Protein AF-A0A5K1K3D0-F1 (afdb_monomer_lite)

Radius of gyration: 15.55 Å; chains: 1; bounding box: 29×28×41 Å

Sequence (56 aa):
MAAVAHIPKATKALVLRKRKSTSVLHDAVIEDRPLPQLQSGQILVRIHAAAFNHRD

Organism: NCBI:txid34458

InterPro domains:
  IPR011032 GroES-like superfamily [SSF50129] (6-56)

pLDDT: mean 84.26, std 15.37, range [38.72, 97.06]

Structure (mmCIF, N/CA/C/O backbone):
data_AF-A0A5K1K3D0-F1
#
_entry.id   AF-A0A5K1K3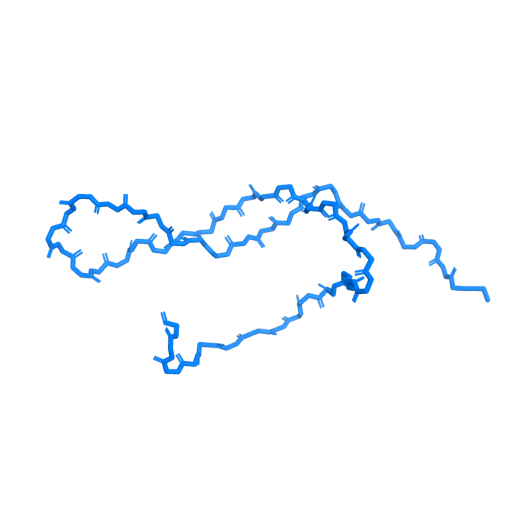D0-F1
#
loop_
_atom_site.group_PDB
_atom_site.id
_atom_site.type_symbol
_atom_site.label_atom_id
_atom_site.label_alt_id
_atom_site.label_comp_id
_atom_site.label_asym_id
_atom_site.label_entity_id
_atom_site.label_seq_id
_atom_site.pdbx_PDB_ins_code
_atom_site.Cartn_x
_atom_site.Cartn_y
_atom_site.Cartn_z
_atom_site.occupancy
_atom_site.B_iso_or_equiv
_atom_site.auth_seq_id
_atom_site.auth_comp_id
_atom_site.auth_asym_id
_atom_site.auth_atom_id
_atom_site.pdbx_PDB_model_num
ATOM 1 N N . MET A 1 1 ? -12.782 -12.611 22.047 1.00 38.72 1 MET A N 1
ATOM 2 C CA . MET A 1 1 ? -11.630 -11.761 22.414 1.00 38.72 1 MET A CA 1
ATOM 3 C C . MET A 1 1 ? -10.626 -11.852 21.279 1.00 38.72 1 MET A C 1
ATOM 5 O O . MET A 1 1 ? -9.994 -12.891 21.141 1.00 38.72 1 MET A O 1
ATOM 9 N N . ALA A 1 2 ? -10.576 -10.858 20.388 1.00 51.69 2 ALA A N 1
ATOM 10 C CA . ALA A 1 2 ? -9.575 -10.851 19.322 1.00 51.69 2 ALA A CA 1
ATOM 11 C C . ALA A 1 2 ? -8.185 -10.746 19.964 1.00 51.69 2 ALA A C 1
ATOM 13 O O . ALA A 1 2 ? -7.998 -9.947 20.882 1.00 51.69 2 ALA A O 1
ATOM 14 N N . ALA A 1 3 ? -7.239 -11.578 19.525 1.00 56.28 3 ALA A N 1
ATOM 15 C CA . ALA A 1 3 ? -5.855 -11.478 19.965 1.00 56.28 3 ALA A CA 1
ATOM 16 C C . ALA A 1 3 ? -5.360 -10.042 19.741 1.00 56.28 3 ALA A C 1
ATOM 18 O O . ALA A 1 3 ? -5.609 -9.463 18.681 1.00 56.28 3 ALA A O 1
ATOM 19 N N . VAL A 1 4 ? -4.682 -9.464 20.736 1.00 62.38 4 VAL A N 1
ATOM 20 C CA . VAL A 1 4 ? -4.052 -8.146 20.600 1.00 62.38 4 VAL A CA 1
ATOM 21 C C . VAL A 1 4 ? -2.936 -8.293 19.570 1.00 62.38 4 VAL A C 1
ATOM 23 O O . VAL A 1 4 ? -1.841 -8.758 19.877 1.00 62.38 4 VAL A O 1
ATOM 26 N N . ALA A 1 5 ? -3.245 -7.985 18.313 1.00 73.31 5 ALA A N 1
ATOM 27 C CA . ALA A 1 5 ? -2.282 -8.061 17.233 1.00 73.31 5 ALA A CA 1
ATOM 28 C C . ALA A 1 5 ? -1.199 -7.006 17.476 1.00 73.31 5 ALA A C 1
ATOM 30 O O . ALA A 1 5 ? -1.499 -5.824 17.645 1.00 73.31 5 ALA A O 1
ATOM 31 N N . HIS A 1 6 ? 0.064 -7.427 17.499 1.00 84.50 6 HIS A N 1
ATOM 32 C CA . HIS A 1 6 ? 1.181 -6.493 17.514 1.00 84.50 6 HIS A CA 1
ATOM 33 C C . HIS A 1 6 ? 1.165 -5.685 16.210 1.00 84.50 6 HIS A C 1
ATOM 35 O O . HIS A 1 6 ? 1.402 -6.235 15.133 1.00 84.50 6 HIS A O 1
ATOM 41 N N . ILE A 1 7 ? 0.854 -4.391 16.304 1.00 89.19 7 ILE A N 1
ATOM 42 C CA . ILE A 1 7 ? 0.856 -3.489 15.151 1.00 89.19 7 ILE A CA 1
ATOM 43 C C . ILE A 1 7 ? 2.289 -2.971 14.955 1.00 89.19 7 ILE A C 1
ATOM 45 O O . ILE A 1 7 ? 2.826 -2.331 15.865 1.00 89.19 7 ILE A O 1
ATOM 49 N N . PRO A 1 8 ? 2.930 -3.230 13.799 1.00 91.94 8 PRO A N 1
ATOM 50 C CA . PRO A 1 8 ? 4.276 -2.739 13.537 1.00 91.94 8 PRO A CA 1
ATOM 51 C C . PRO A 1 8 ? 4.282 -1.210 13.425 1.00 91.94 8 PRO A C 1
ATOM 53 O O . PRO A 1 8 ? 3.304 -0.602 13.012 1.00 91.94 8 PRO A O 1
ATOM 56 N N . LYS A 1 9 ? 5.403 -0.564 13.758 1.00 92.88 9 LYS A N 1
ATOM 57 C CA . LYS A 1 9 ? 5.527 0.906 13.667 1.00 92.88 9 LYS A CA 1
ATOM 58 C C . LYS A 1 9 ? 5.792 1.406 12.242 1.00 92.88 9 LYS A C 1
ATOM 60 O O . LYS A 1 9 ? 5.590 2.584 11.958 1.00 92.88 9 LYS A O 1
ATOM 65 N N . ALA A 1 10 ? 6.255 0.522 11.361 1.00 95.69 10 ALA A N 1
ATOM 66 C CA . ALA A 1 10 ? 6.593 0.821 9.977 1.00 95.69 10 ALA A CA 1
ATOM 67 C C . ALA A 1 10 ? 6.220 -0.347 9.056 1.00 95.69 10 ALA A C 1
ATOM 69 O O . ALA A 1 10 ? 6.047 -1.480 9.505 1.00 95.69 10 ALA A O 1
ATOM 70 N N . THR A 1 11 ? 6.108 -0.057 7.765 1.00 96.06 11 THR A N 1
ATOM 71 C CA . THR A 1 11 ? 5.832 -1.023 6.700 1.00 96.06 11 THR A CA 1
ATOM 72 C C . THR A 1 11 ? 6.693 -0.721 5.484 1.00 96.06 11 THR A C 1
ATOM 74 O O . THR A 1 11 ? 7.064 0.430 5.256 1.00 96.06 11 THR A O 1
ATOM 77 N N . LYS A 1 12 ? 6.952 -1.736 4.660 1.00 96.62 12 LYS A N 1
ATOM 78 C CA . LYS A 1 12 ? 7.504 -1.520 3.322 1.00 96.62 12 LYS A CA 1
ATOM 79 C C . LYS A 1 12 ? 6.410 -0.987 2.407 1.00 96.62 12 LYS A C 1
ATOM 81 O O . LYS A 1 12 ? 5.288 -1.492 2.428 1.00 96.62 12 LYS A O 1
ATOM 86 N N . ALA A 1 13 ? 6.737 0.025 1.617 1.00 95.00 13 ALA A N 1
ATOM 87 C CA . ALA A 1 13 ? 5.835 0.637 0.655 1.00 95.00 13 ALA A CA 1
ATOM 88 C C . ALA A 1 13 ? 6.553 0.870 -0.677 1.00 95.00 13 ALA A C 1
ATOM 90 O O . ALA A 1 13 ? 7.722 1.255 -0.690 1.00 95.00 13 ALA A O 1
ATOM 91 N N . LEU A 1 14 ? 5.836 0.668 -1.784 1.00 93.19 14 LEU A N 1
ATOM 92 C CA . LEU A 1 14 ? 6.259 1.118 -3.106 1.00 93.19 14 LEU A CA 1
ATOM 93 C C . LEU A 1 14 ? 5.947 2.614 -3.224 1.00 93.19 14 LEU A C 1
ATOM 95 O O . LEU A 1 14 ? 4.795 3.021 -3.091 1.00 93.19 14 LEU A O 1
ATOM 99 N N . VAL A 1 15 ? 6.974 3.434 -3.423 1.00 91.31 15 VAL A N 1
ATOM 100 C CA . VAL A 1 15 ? 6.874 4.896 -3.444 1.00 91.31 15 VAL A CA 1
ATOM 101 C C . VAL A 1 15 ? 7.440 5.424 -4.752 1.00 91.31 15 VAL A C 1
ATOM 103 O O . VAL A 1 15 ? 8.533 5.038 -5.157 1.00 91.31 15 VAL A O 1
ATOM 106 N N . LEU A 1 16 ? 6.719 6.350 -5.384 1.00 87.06 16 LEU A N 1
ATOM 107 C CA . LEU A 1 16 ? 7.206 7.095 -6.539 1.00 87.06 16 LEU A CA 1
ATOM 108 C C . LEU A 1 16 ? 7.993 8.327 -6.072 1.00 87.06 16 LEU A C 1
ATOM 110 O O . LEU A 1 16 ? 7.448 9.203 -5.393 1.00 87.06 16 LEU A O 1
ATOM 114 N N . ARG A 1 17 ? 9.277 8.416 -6.428 1.00 82.56 17 ARG A N 1
ATOM 115 C CA . ARG A 1 17 ? 10.111 9.592 -6.140 1.00 82.56 17 ARG A CA 1
ATOM 116 C C . ARG A 1 17 ? 10.061 10.571 -7.304 1.00 82.56 17 ARG A C 1
ATOM 118 O O . ARG A 1 17 ? 10.301 10.202 -8.440 1.00 82.56 17 ARG A O 1
ATOM 125 N N . LYS A 1 18 ? 9.844 11.855 -7.031 1.00 72.44 18 LYS A N 1
ATOM 126 C CA . LYS A 1 18 ? 9.894 12.884 -8.077 1.00 72.44 18 LYS A CA 1
ATOM 127 C C . LYS A 1 18 ? 11.353 13.142 -8.490 1.00 72.44 18 LYS A C 1
ATOM 129 O O . LYS A 1 18 ? 12.067 13.826 -7.755 1.00 72.44 18 LYS A O 1
ATOM 134 N N . ARG A 1 19 ? 11.818 12.625 -9.636 1.00 67.38 19 ARG A N 1
ATOM 135 C CA . ARG A 1 19 ? 13.109 13.029 -10.234 1.00 67.38 19 ARG A CA 1
ATOM 136 C C . ARG A 1 19 ? 12.934 14.179 -11.236 1.00 67.38 19 ARG A C 1
ATOM 138 O O . ARG A 1 19 ? 11.876 14.366 -11.820 1.00 67.38 19 ARG A O 1
ATOM 145 N N . LYS A 1 20 ? 14.002 14.963 -11.443 1.00 61.53 20 LYS A N 1
ATOM 146 C CA . LYS A 1 20 ? 14.115 16.001 -12.498 1.00 61.53 20 LYS A CA 1
ATOM 147 C C . LYS A 1 20 ? 14.525 15.428 -13.874 1.00 61.53 20 LYS A C 1
ATOM 149 O O . LYS A 1 20 ? 14.848 16.190 -14.776 1.00 61.53 20 LYS A O 1
ATOM 154 N N . SER A 1 21 ? 14.601 14.105 -14.011 1.00 59.66 21 SER A N 1
ATOM 155 C CA . SER A 1 21 ? 15.185 13.422 -15.172 1.00 59.66 21 SER A CA 1
ATOM 156 C C . SER A 1 21 ? 14.143 13.189 -16.269 1.00 59.66 21 SER A C 1
ATOM 158 O O . SER A 1 21 ? 13.007 12.840 -15.977 1.00 59.66 21 SER A O 1
ATOM 160 N N . THR A 1 22 ? 14.554 13.336 -17.528 1.00 57.56 22 THR A N 1
ATOM 161 C CA . THR A 1 22 ? 13.760 13.078 -18.742 1.00 57.56 22 THR A CA 1
ATOM 162 C C . THR A 1 22 ? 13.600 11.590 -19.082 1.00 57.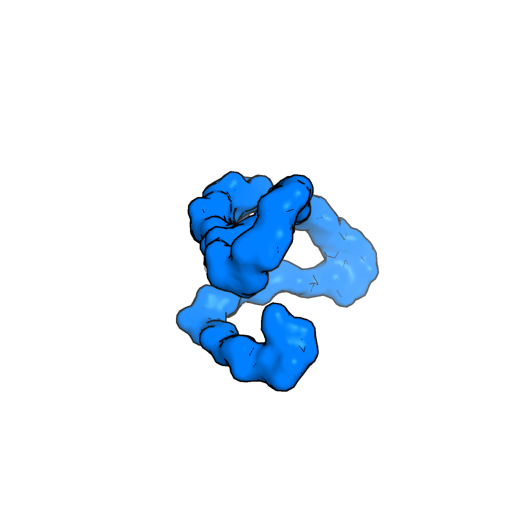56 22 THR A C 1
ATOM 164 O O . THR A 1 22 ? 12.901 11.256 -20.035 1.00 57.56 22 THR A O 1
ATOM 167 N N . SER A 1 23 ? 14.237 10.685 -18.331 1.00 58.41 23 SER A N 1
ATOM 168 C CA . SER A 1 23 ? 14.082 9.238 -18.513 1.00 58.41 23 SER A CA 1
ATOM 169 C C . SER A 1 23 ? 12.840 8.720 -17.783 1.00 58.41 23 SER A C 1
ATOM 171 O O . SER A 1 23 ? 12.737 8.847 -16.567 1.00 58.41 23 SER A O 1
ATOM 173 N N . VAL A 1 24 ? 11.918 8.123 -18.543 1.00 54.91 24 VAL A N 1
ATOM 174 C CA . VAL A 1 24 ? 10.571 7.659 -18.138 1.00 54.91 24 VAL A CA 1
ATOM 175 C C . VAL A 1 24 ? 10.605 6.357 -17.313 1.00 54.91 24 VAL A C 1
ATOM 177 O O . VAL A 1 24 ? 9.580 5.860 -16.856 1.00 54.91 24 VAL A O 1
ATOM 180 N N . LEU A 1 25 ? 11.787 5.780 -17.099 1.00 54.41 25 LEU A N 1
ATOM 181 C CA . LEU A 1 25 ? 11.947 4.454 -16.513 1.00 54.41 25 LEU A CA 1
ATOM 182 C C . LEU A 1 25 ? 12.386 4.527 -15.039 1.00 54.41 25 LEU A C 1
ATOM 184 O O . LEU A 1 25 ? 13.518 4.887 -14.725 1.00 54.41 25 LEU A O 1
ATOM 188 N N . HIS A 1 26 ? 11.477 4.075 -14.168 1.00 63.19 26 HIS A N 1
ATOM 189 C CA . HIS A 1 26 ? 11.727 3.552 -12.814 1.00 63.19 26 HIS A CA 1
ATOM 190 C C . HIS A 1 26 ? 12.084 4.557 -11.707 1.00 63.19 26 HIS A C 1
ATOM 192 O O . HIS A 1 26 ? 13.113 4.447 -11.040 1.00 63.19 26 HIS A O 1
ATOM 198 N N . ASP A 1 27 ? 11.156 5.463 -11.415 1.00 79.31 27 ASP A N 1
ATOM 199 C CA . ASP A 1 27 ? 11.196 6.291 -10.201 1.00 79.31 27 ASP A CA 1
ATOM 200 C C . ASP A 1 27 ? 10.544 5.616 -8.973 1.00 79.31 27 ASP A C 1
ATOM 202 O O . ASP A 1 27 ? 10.528 6.184 -7.875 1.00 79.31 27 ASP A O 1
ATOM 206 N N . ALA A 1 28 ? 9.995 4.409 -9.148 1.00 87.06 28 ALA A N 1
ATOM 207 C CA . ALA A 1 28 ? 9.375 3.633 -8.083 1.00 87.06 28 ALA A CA 1
ATOM 208 C C . ALA A 1 28 ? 10.426 2.847 -7.285 1.00 87.06 28 ALA A C 1
ATOM 210 O O . ALA A 1 28 ? 11.237 2.113 -7.849 1.00 87.06 28 ALA A O 1
ATOM 211 N N . VAL A 1 29 ? 10.399 2.983 -5.962 1.00 89.75 29 VAL A N 1
ATOM 212 C CA . VAL A 1 29 ? 11.325 2.322 -5.033 1.00 89.75 29 VAL A CA 1
ATOM 213 C C . VAL A 1 29 ? 10.570 1.693 -3.868 1.00 89.75 29 VAL A C 1
ATOM 215 O O . VAL A 1 29 ? 9.487 2.150 -3.509 1.00 89.75 29 VAL A O 1
ATOM 218 N N . ILE A 1 30 ? 11.147 0.662 -3.251 1.00 93.12 30 ILE A N 1
ATOM 219 C CA . ILE A 1 30 ? 10.643 0.118 -1.986 1.00 93.12 30 ILE A CA 1
ATOM 220 C C . ILE A 1 30 ? 11.329 0.842 -0.829 1.00 93.12 30 ILE A C 1
ATOM 222 O O . ILE A 1 30 ? 12.556 0.861 -0.747 1.00 93.12 30 ILE A O 1
ATOM 226 N N . GLU A 1 31 ? 10.542 1.406 0.081 1.00 94.62 31 GLU A N 1
ATOM 227 C CA . GLU A 1 31 ? 11.024 2.102 1.276 1.00 94.62 31 GLU A CA 1
ATOM 228 C C . GLU A 1 31 ? 10.302 1.614 2.529 1.00 94.62 31 GLU A C 1
ATOM 230 O O . GLU A 1 31 ? 9.111 1.306 2.485 1.00 94.62 31 GLU A O 1
ATOM 235 N N . ASP A 1 32 ? 11.001 1.601 3.664 1.00 96.62 32 ASP A N 1
ATOM 236 C CA . ASP A 1 32 ? 10.357 1.491 4.971 1.00 96.62 32 ASP A CA 1
ATOM 237 C C . ASP A 1 32 ? 9.740 2.848 5.350 1.00 96.62 32 ASP A C 1
ATOM 239 O O . ASP A 1 32 ? 10.414 3.880 5.382 1.00 96.62 32 ASP A O 1
ATOM 243 N N . ARG A 1 33 ? 8.434 2.859 5.622 1.00 94.94 33 ARG A N 1
ATOM 244 C CA . ARG A 1 33 ? 7.646 4.056 5.940 1.00 94.94 33 ARG A CA 1
ATOM 245 C C . ARG A 1 33 ? 6.918 3.850 7.269 1.00 94.94 33 ARG A C 1
ATOM 247 O O . ARG A 1 33 ? 6.404 2.754 7.499 1.00 94.94 33 ARG A O 1
ATOM 254 N N . PRO A 1 34 ? 6.847 4.867 8.146 1.00 96.44 34 PRO A N 1
ATOM 255 C CA . PRO A 1 34 ? 6.065 4.764 9.372 1.00 96.44 34 PRO A CA 1
ATOM 256 C C . PRO A 1 34 ? 4.584 4.571 9.039 1.00 96.44 34 PRO A C 1
ATOM 258 O O . PRO A 1 34 ? 4.089 5.122 8.052 1.00 96.44 34 PRO A O 1
ATOM 261 N N . LEU A 1 35 ? 3.870 3.806 9.866 1.00 94.12 35 LEU A N 1
ATOM 262 C CA . LEU A 1 35 ? 2.419 3.739 9.735 1.00 94.12 35 LEU A CA 1
ATOM 263 C C . LEU A 1 35 ? 1.814 5.106 10.098 1.00 94.12 35 LEU A C 1
ATOM 265 O O . LEU A 1 35 ? 2.149 5.652 11.153 1.00 94.12 35 LEU A O 1
ATOM 269 N N . PRO A 1 36 ? 0.939 5.673 9.250 1.00 92.06 36 PRO A N 1
ATOM 270 C CA . PRO A 1 36 ? 0.274 6.926 9.563 1.00 92.06 36 PRO A CA 1
ATOM 271 C C . PRO A 1 36 ? -0.731 6.736 10.703 1.00 92.06 36 PRO A C 1
ATOM 273 O O . PRO A 1 36 ? -1.275 5.648 10.910 1.00 92.06 36 PRO A O 1
ATOM 276 N N . GLN A 1 37 ? -1.010 7.818 11.429 1.00 92.69 37 GLN A N 1
ATOM 277 C CA . GLN A 1 37 ? -2.081 7.826 12.418 1.00 92.69 37 GLN A CA 1
ATOM 278 C C . GLN A 1 37 ? -3.436 7.707 11.709 1.00 92.69 37 GLN A C 1
ATOM 280 O O . GLN A 1 37 ? -3.731 8.485 10.802 1.00 92.69 37 GLN A O 1
ATOM 285 N N . LEU A 1 38 ? -4.258 6.747 12.136 1.00 93.81 38 LEU A N 1
ATOM 286 C CA . LEU A 1 38 ? -5.607 6.576 11.603 1.00 93.81 38 LEU A CA 1
ATOM 287 C C . LEU A 1 38 ? -6.497 7.754 12.003 1.00 93.81 38 LEU A C 1
ATOM 289 O O . LEU A 1 38 ? -6.559 8.136 13.173 1.00 93.81 38 LEU A O 1
ATOM 293 N N . GLN A 1 39 ? -7.213 8.292 11.024 1.00 96.38 39 GLN A N 1
ATOM 294 C CA . GLN A 1 39 ? -8.279 9.264 11.243 1.00 96.38 39 GLN A CA 1
ATOM 295 C C . GLN A 1 39 ? -9.622 8.555 11.455 1.00 96.38 39 GLN A C 1
ATOM 297 O O . GLN A 1 39 ? -9.768 7.359 11.190 1.00 96.38 39 GLN A O 1
ATOM 302 N N . SER A 1 40 ? -10.626 9.302 11.921 1.00 96.44 40 SER A N 1
ATOM 303 C CA . SER A 1 40 ? -11.984 8.773 12.072 1.00 96.44 40 SER A CA 1
ATOM 304 C C . SER A 1 40 ? -12.498 8.200 10.746 1.00 96.44 40 SER A C 1
ATOM 306 O O . SER A 1 40 ? -12.371 8.833 9.698 1.00 96.44 40 SER A O 1
ATOM 308 N N . GLY A 1 41 ? -13.051 6.987 10.793 1.00 97.06 41 GLY A N 1
ATOM 309 C CA . GLY A 1 41 ? -13.554 6.269 9.617 1.00 97.06 41 GLY A CA 1
ATOM 310 C C . GLY A 1 41 ? -12.492 5.552 8.774 1.00 97.06 41 GLY A C 1
ATOM 311 O O . GLY A 1 41 ? -12.854 4.878 7.813 1.00 97.06 41 GLY A O 1
ATOM 312 N N . GLN A 1 42 ? -11.202 5.644 9.113 1.00 96.25 42 GLN A N 1
ATOM 313 C CA . GLN A 1 42 ? -10.146 4.895 8.426 1.00 96.25 42 GLN A CA 1
ATOM 314 C C . GLN A 1 42 ? -9.884 3.542 9.091 1.00 96.25 42 GLN A C 1
ATOM 316 O O . GLN A 1 42 ? -9.990 3.390 10.307 1.00 96.25 42 GLN A O 1
ATOM 321 N N . ILE A 1 43 ? -9.481 2.564 8.278 1.0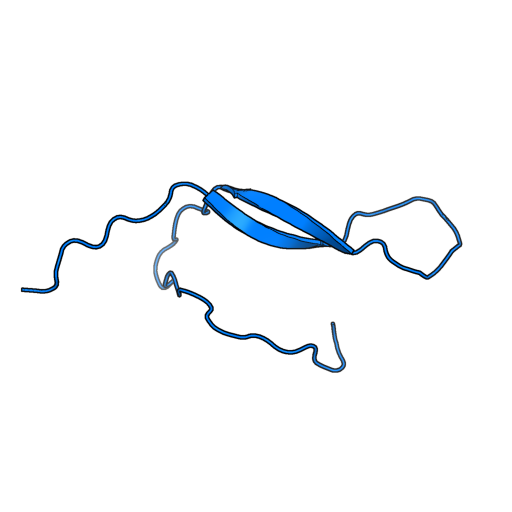0 93.81 43 ILE A N 1
ATOM 322 C CA . ILE A 1 43 ? -9.083 1.230 8.731 1.00 93.81 43 ILE A CA 1
ATOM 323 C C . ILE A 1 43 ? -7.656 0.921 8.281 1.00 93.81 43 ILE A C 1
ATOM 325 O O . ILE A 1 43 ? -7.259 1.239 7.161 1.00 93.81 43 ILE A O 1
ATOM 329 N N . LEU A 1 44 ? -6.886 0.276 9.157 1.00 93.31 44 LEU A N 1
ATOM 330 C CA . LEU A 1 44 ? -5.579 -0.272 8.810 1.00 93.31 44 LEU A CA 1
ATOM 331 C C . LEU A 1 44 ? -5.760 -1.689 8.261 1.00 93.31 44 LEU A C 1
ATOM 333 O O . LEU A 1 44 ? -6.325 -2.549 8.936 1.00 93.31 44 LEU A O 1
ATOM 337 N N . VAL A 1 45 ? -5.247 -1.942 7.057 1.00 93.38 45 VAL A N 1
ATOM 338 C CA . VAL A 1 45 ? -5.353 -3.241 6.380 1.00 93.38 45 VAL A CA 1
ATOM 339 C C . VAL A 1 45 ? -3.961 -3.818 6.146 1.00 93.38 45 VAL A C 1
ATOM 341 O O . VAL A 1 45 ? -3.081 -3.143 5.613 1.00 93.38 45 VAL A O 1
ATOM 344 N N . ARG A 1 46 ? -3.758 -5.091 6.505 1.00 92.81 46 ARG A N 1
ATOM 345 C CA . ARG A 1 46 ? -2.549 -5.831 6.124 1.00 92.81 46 ARG A CA 1
ATOM 346 C C . ARG A 1 46 ? -2.674 -6.294 4.674 1.00 92.81 46 ARG A C 1
ATOM 348 O O . ARG A 1 46 ? -3.463 -7.189 4.378 1.00 92.81 46 ARG A O 1
ATOM 355 N N . ILE A 1 47 ? -1.876 -5.707 3.787 1.00 94.75 47 ILE A N 1
ATOM 356 C CA . ILE A 1 47 ? -1.862 -6.062 2.366 1.00 94.75 47 ILE A CA 1
ATOM 357 C C . ILE A 1 47 ? -1.084 -7.366 2.167 1.00 94.75 47 ILE A C 1
ATOM 359 O O . ILE A 1 47 ? 0.102 -7.440 2.476 1.00 94.75 47 ILE A O 1
ATOM 363 N N . HIS A 1 48 ? -1.761 -8.394 1.655 1.00 95.69 48 HIS A N 1
ATOM 364 C CA . HIS A 1 48 ? -1.135 -9.662 1.260 1.00 95.69 48 HIS A CA 1
ATOM 365 C C . HIS A 1 48 ? -0.711 -9.668 -0.209 1.00 95.69 48 HIS A C 1
ATOM 367 O O . HIS A 1 48 ? 0.339 -10.204 -0.546 1.00 95.69 48 HIS A O 1
ATOM 373 N N . ALA A 1 49 ? -1.530 -9.066 -1.069 1.00 96.19 49 ALA A N 1
ATOM 374 C CA . ALA A 1 49 ? -1.275 -8.919 -2.490 1.00 96.19 49 ALA A CA 1
ATOM 375 C C . ALA A 1 49 ? -1.914 -7.620 -2.989 1.00 96.19 49 ALA A C 1
ATOM 377 O O . ALA A 1 49 ? -2.953 -7.195 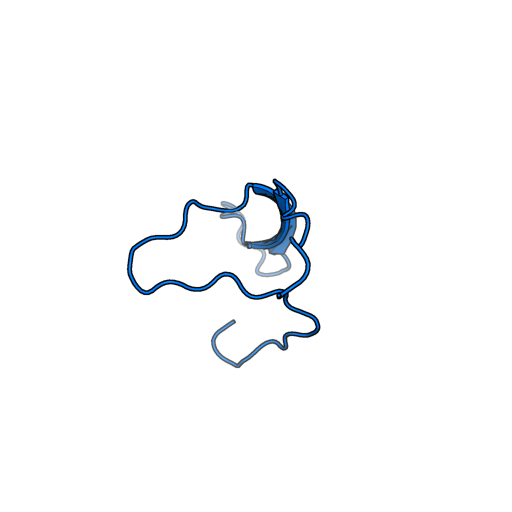-2.482 1.00 96.19 49 ALA A O 1
ATOM 378 N N . ALA A 1 50 ? -1.281 -7.013 -3.984 1.00 94.62 50 ALA A N 1
ATOM 379 C CA . ALA A 1 50 ? -1.787 -5.877 -4.740 1.00 94.62 50 ALA A CA 1
ATOM 380 C C . ALA A 1 50 ? -1.333 -6.037 -6.198 1.00 94.62 50 ALA A C 1
ATOM 382 O O . ALA A 1 50 ? -0.334 -6.709 -6.460 1.00 94.62 50 ALA A O 1
ATOM 383 N N . ALA A 1 51 ? -2.063 -5.438 -7.132 1.00 95.38 51 ALA A N 1
ATOM 384 C CA . ALA A 1 51 ? -1.738 -5.449 -8.553 1.00 95.38 51 ALA A CA 1
ATOM 385 C C .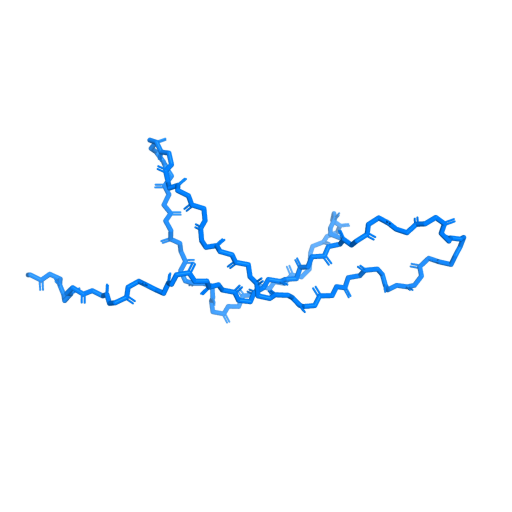 ALA A 1 51 ? -1.721 -4.016 -9.085 1.00 95.38 51 ALA A C 1
ATOM 387 O O . ALA A 1 51 ? -2.442 -3.166 -8.563 1.00 95.38 51 ALA A O 1
ATOM 388 N N . PHE A 1 52 ? -0.926 -3.779 -10.128 1.00 92.81 52 PHE A N 1
ATOM 389 C CA . PHE A 1 52 ? -0.982 -2.526 -10.869 1.00 92.81 52 PHE A CA 1
ATOM 390 C C . PHE A 1 52 ? -2.273 -2.463 -11.685 1.00 92.81 52 PHE A C 1
ATOM 392 O O . PHE A 1 52 ? -2.661 -3.434 -12.338 1.00 92.81 52 PHE A O 1
ATOM 399 N N . ASN A 1 53 ? -2.934 -1.316 -11.643 1.00 92.69 53 ASN A N 1
ATOM 400 C CA . ASN A 1 53 ? -4.054 -0.975 -12.505 1.00 92.69 53 ASN A CA 1
ATOM 401 C C . ASN A 1 53 ? -3.613 0.048 -13.571 1.00 92.69 53 ASN A C 1
ATOM 403 O O . ASN A 1 53 ? -2.494 0.538 -13.538 1.00 92.69 53 ASN A O 1
ATOM 407 N N . HIS A 1 54 ? -4.488 0.385 -14.525 1.00 92.12 54 HIS A N 1
ATOM 408 C CA . HIS A 1 54 ? -4.155 1.309 -15.624 1.00 92.12 54 HIS A CA 1
ATOM 409 C C . HIS A 1 54 ? -3.680 2.695 -15.133 1.00 92.12 54 HIS A C 1
ATOM 411 O O . HIS A 1 54 ? -2.911 3.372 -15.812 1.00 92.12 54 HIS A O 1
ATOM 417 N N . ARG A 1 55 ? -4.167 3.158 -13.982 1.00 87.81 55 ARG A N 1
ATOM 418 C CA 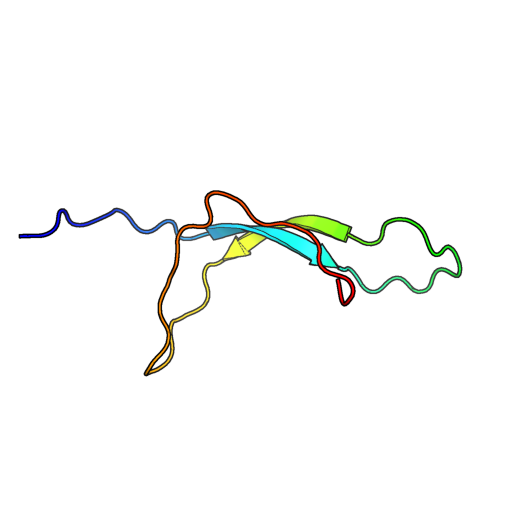. ARG A 1 55 ? -3.823 4.470 -13.434 1.00 87.81 55 ARG A CA 1
ATOM 419 C C . ARG A 1 55 ? -2.463 4.492 -12.732 1.00 87.81 55 ARG A C 1
ATOM 421 O O . ARG A 1 55 ? -1.919 5.587 -12.589 1.00 87.81 55 ARG A O 1
ATOM 428 N N . ASP A 1 56 ? -1.992 3.346 -12.248 1.00 84.75 56 ASP A N 1
ATOM 429 C CA . ASP A 1 56 ? -0.706 3.244 -11.548 1.00 84.75 56 ASP A CA 1
ATOM 430 C C . ASP A 1 56 ? 0.466 3.429 -12.523 1.00 84.75 56 ASP A C 1
ATOM 432 O O . ASP A 1 56 ? 1.444 4.102 -12.121 1.00 84.75 56 ASP A O 1
#

Secondary structure (DSSP, 8-state):
--------SEEEEEEE-----S--S--EEEEEEEPPPPPTT------S-----TT-

Foldseek 3Di:
DPPPDDDDQWDWDFDQDDDPDPDPDDSTDIDIDGDDDDDPPDDDDDDPDDDDDPVD